Protein AF-A0AAW9GT48-F1 (afdb_monomer_lite)

Organism: Bacillus thuringiensis (NCBI:txid1428)

Secondary structure (DSSP, 8-state):
--EEETTEEE-TTS---HHHHHHHSS-HHHHHHTT--HHHHHHHHHHHHHTTS--

Sequence (55 aa):
MSFKFLGMWVPQTGVTPEWLEKLEICDESIFKELGLSREKVIEICQHLHDNNILI

Structure (mmCIF, N/CA/C/O backbone):
data_AF-A0AAW9GT48-F1
#
_entry.id   AF-A0AAW9GT48-F1
#
loop_
_atom_site.group_PDB
_atom_site.id
_atom_site.type_symbol
_atom_site.label_atom_id
_atom_site.label_alt_id
_atom_site.label_comp_id
_atom_site.label_asym_id
_atom_site.label_entity_id
_atom_site.label_seq_id
_atom_site.pdbx_PDB_ins_code
_atom_site.Cartn_x
_atom_site.Cartn_y
_atom_site.Cartn_z
_atom_site.occupancy
_atom_site.B_iso_or_equiv
_atom_site.auth_seq_id
_atom_site.auth_comp_id
_atom_site.auth_asym_id
_atom_site.auth_atom_id
_atom_site.pdbx_PDB_model_num
ATOM 1 N N . MET A 1 1 ? 1.826 -3.272 -13.090 1.00 44.19 1 MET A N 1
ATOM 2 C CA . MET A 1 1 ? 0.527 -4.005 -13.098 1.00 44.19 1 MET A CA 1
ATOM 3 C C . MET A 1 1 ? 0.600 -5.070 -12.020 1.00 44.19 1 MET A C 1
ATOM 5 O O . MET A 1 1 ? 1.377 -6.003 -12.163 1.00 44.19 1 MET A O 1
ATOM 9 N N . SER A 1 2 ? -0.177 -4.939 -10.952 1.00 40.59 2 SER A N 1
ATOM 10 C CA . SER A 1 2 ? -0.078 -5.812 -9.774 1.00 40.59 2 SER A CA 1
ATOM 11 C C . SER A 1 2 ? -1.328 -6.681 -9.658 1.00 40.59 2 SER A C 1
ATOM 13 O O . SER A 1 2 ? -2.434 -6.206 -9.913 1.00 40.59 2 SER A O 1
ATOM 15 N N . PHE A 1 3 ? -1.162 -7.959 -9.307 1.00 46.50 3 PHE A N 1
ATOM 16 C CA . PHE A 1 3 ? -2.270 -8.907 -9.181 1.00 46.50 3 PHE A CA 1
ATOM 17 C C . PHE A 1 3 ? -2.632 -9.112 -7.710 1.00 46.50 3 PHE A C 1
ATOM 19 O O . PHE A 1 3 ? -1.778 -9.394 -6.872 1.00 46.50 3 PHE A O 1
ATOM 26 N N . LYS A 1 4 ? -3.927 -8.997 -7.404 1.00 39.78 4 LYS A N 1
ATOM 27 C CA . LYS A 1 4 ? -4.485 -9.324 -6.092 1.00 39.78 4 LYS A CA 1
ATOM 28 C C . LYS A 1 4 ? -4.830 -10.814 -6.084 1.00 39.78 4 LYS A C 1
ATOM 30 O O . LYS A 1 4 ? -5.750 -11.224 -6.789 1.00 39.78 4 LYS A O 1
ATOM 35 N N . PHE A 1 5 ? -4.108 -11.623 -5.312 1.00 44.31 5 PHE A N 1
ATOM 36 C CA . PHE A 1 5 ? -4.384 -13.057 -5.170 1.00 44.31 5 PHE A CA 1
ATOM 37 C C . PHE A 1 5 ? -4.700 -13.353 -3.702 1.00 44.31 5 PHE A C 1
ATOM 39 O O . PHE A 1 5 ? -3.885 -13.078 -2.829 1.00 44.31 5 PHE A O 1
ATOM 46 N N . LEU A 1 6 ? -5.902 -13.868 -3.409 1.00 49.09 6 LEU A N 1
ATOM 47 C CA . LEU A 1 6 ? -6.316 -14.285 -2.052 1.00 49.09 6 LEU A CA 1
ATOM 48 C C . LEU A 1 6 ? -6.155 -13.209 -0.952 1.00 49.09 6 LEU A C 1
ATOM 50 O O . LEU A 1 6 ? -5.905 -13.525 0.206 1.00 49.09 6 LEU A O 1
ATOM 54 N N . GLY A 1 7 ? -6.300 -11.927 -1.303 1.00 49.03 7 GLY A N 1
ATOM 55 C CA . GLY A 1 7 ? -6.132 -10.811 -0.361 1.00 49.03 7 GLY A CA 1
ATOM 56 C C . GLY A 1 7 ? -4.678 -10.391 -0.119 1.00 49.03 7 GLY A C 1
ATOM 57 O O . GLY A 1 7 ? -4.457 -9.367 0.518 1.00 49.03 7 GLY A O 1
ATOM 58 N N . MET A 1 8 ? -3.707 -11.111 -0.683 1.00 49.94 8 MET A N 1
ATOM 59 C CA . MET A 1 8 ? -2.292 -10.757 -0.648 1.00 49.94 8 MET A CA 1
ATOM 60 C C . MET A 1 8 ? -1.906 -9.986 -1.913 1.00 49.94 8 MET A C 1
ATOM 62 O O . MET A 1 8 ? -2.291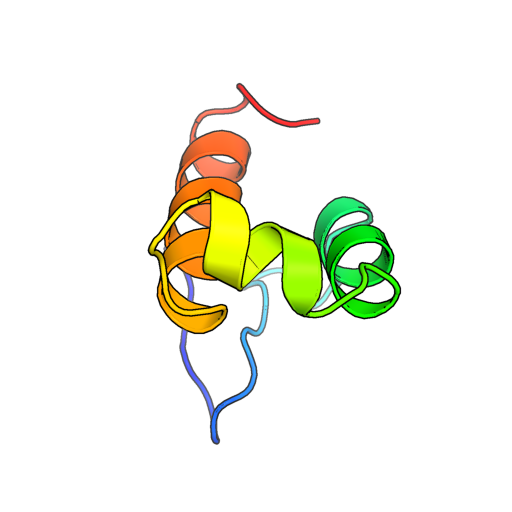 -10.337 -3.036 1.00 49.94 8 MET A O 1
ATOM 66 N N . TRP A 1 9 ? -1.158 -8.904 -1.717 1.00 56.03 9 TRP A N 1
ATOM 67 C CA . TRP A 1 9 ? -0.544 -8.149 -2.801 1.00 56.03 9 TRP A CA 1
ATOM 68 C C . TRP A 1 9 ? 0.735 -8.865 -3.206 1.00 56.03 9 TRP A C 1
ATOM 70 O O . TRP A 1 9 ? 1.710 -8.864 -2.460 1.00 56.03 9 TRP A O 1
ATOM 80 N N . VAL A 1 10 ? 0.706 -9.516 -4.370 1.00 53.81 10 VAL A N 1
ATOM 81 C CA . VAL A 1 10 ? 1.854 -10.275 -4.866 1.00 53.81 10 VAL A CA 1
ATOM 82 C C . VAL A 1 10 ? 2.503 -9.484 -6.004 1.00 53.81 10 VAL A C 1
ATOM 84 O O . VAL A 1 10 ? 1.846 -9.214 -7.017 1.00 53.81 10 VAL A O 1
ATOM 87 N N . PRO A 1 11 ? 3.775 -9.087 -5.869 1.00 53.12 11 PRO A N 1
ATOM 88 C CA . PRO A 1 11 ? 4.512 -8.453 -6.955 1.00 53.12 11 PRO A CA 1
ATOM 89 C C . PRO A 1 11 ? 4.685 -9.448 -8.110 1.00 53.12 11 PRO A C 1
ATOM 91 O O . PRO A 1 11 ? 4.976 -10.624 -7.891 1.00 53.12 11 PRO A O 1
ATOM 94 N N . GLN A 1 12 ? 4.539 -8.983 -9.359 1.00 55.03 12 GLN A N 1
ATOM 95 C CA . GLN A 1 12 ? 4.696 -9.824 -10.563 1.00 55.03 12 GLN A CA 1
ATOM 96 C C . GLN A 1 12 ? 6.061 -10.527 -10.644 1.00 55.03 12 GLN A C 1
ATOM 98 O O . GLN A 1 12 ? 6.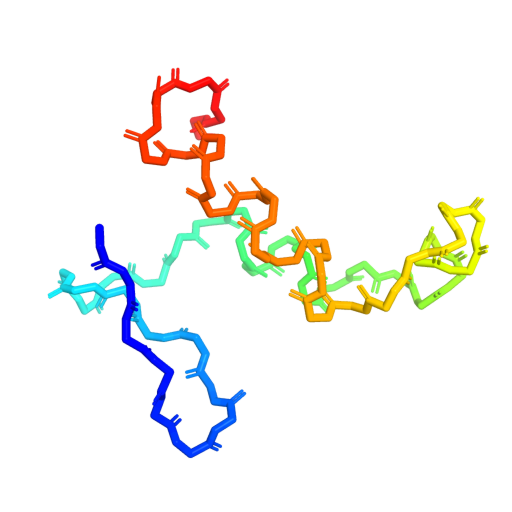187 -11.553 -11.306 1.00 55.03 12 GLN A O 1
ATOM 103 N N . THR A 1 13 ? 7.078 -9.977 -9.983 1.00 57.44 13 THR A N 1
ATOM 104 C CA . THR A 1 13 ? 8.456 -10.475 -9.977 1.00 57.44 13 THR A CA 1
ATOM 105 C C . THR A 1 13 ? 8.713 -11.562 -8.931 1.00 57.44 13 THR A C 1
ATOM 107 O O . THR A 1 13 ? 9.812 -12.108 -8.900 1.00 57.44 13 THR A O 1
ATOM 110 N N . GLY A 1 14 ? 7.741 -11.884 -8.066 1.00 56.28 14 GLY A N 1
ATOM 111 C CA . GLY A 1 14 ? 7.934 -12.818 -6.949 1.00 56.28 14 GLY A CA 1
ATOM 112 C C . GLY A 1 14 ? 8.839 -12.285 -5.830 1.00 56.28 14 GLY A C 1
ATOM 113 O O . GLY A 1 14 ? 9.149 -13.024 -4.901 1.00 56.28 14 GLY A O 1
ATOM 114 N N . VAL A 1 15 ? 9.251 -11.015 -5.907 1.00 60.91 15 VAL A N 1
ATOM 115 C CA . VAL A 1 15 ? 10.080 -10.338 -4.903 1.00 60.91 15 VAL A CA 1
ATOM 116 C C . VAL A 1 15 ? 9.221 -9.324 -4.170 1.00 60.91 15 VAL A C 1
ATOM 118 O O . VAL A 1 15 ? 8.863 -8.300 -4.751 1.00 60.91 15 VAL A O 1
ATOM 121 N N . THR A 1 16 ? 8.884 -9.618 -2.915 1.00 67.44 16 THR A N 1
ATOM 122 C CA . THR A 1 16 ? 8.188 -8.697 -2.009 1.00 67.44 16 THR A CA 1
ATOM 123 C C . THR A 1 16 ? 8.973 -7.383 -1.912 1.00 67.44 16 THR A C 1
ATOM 125 O O . THR A 1 16 ? 10.172 -7.432 -1.635 1.00 67.44 16 THR A O 1
ATOM 128 N N . PRO A 1 17 ? 8.363 -6.211 -2.170 1.00 73.75 17 PRO A N 1
ATOM 129 C CA . PRO A 1 17 ? 9.080 -4.945 -2.069 1.00 73.75 17 PRO A CA 1
ATOM 130 C C . PRO A 1 17 ? 9.448 -4.641 -0.614 1.00 73.75 17 PRO A C 1
ATOM 132 O O . PRO A 1 17 ? 8.619 -4.826 0.277 1.00 73.75 17 PRO A O 1
ATOM 135 N N . GLU A 1 18 ? 10.636 -4.084 -0.372 1.00 81.69 18 GLU A N 1
ATOM 136 C CA . GLU A 1 18 ? 11.089 -3.712 0.981 1.00 81.69 18 GLU A CA 1
ATOM 137 C C . GLU A 1 18 ? 10.124 -2.719 1.659 1.00 81.69 18 GLU A C 1
ATOM 139 O O . GLU A 1 18 ? 9.885 -2.777 2.866 1.00 81.69 18 GLU A O 1
ATOM 144 N N . TRP A 1 19 ? 9.507 -1.819 0.884 1.00 81.81 19 TRP A N 1
ATOM 145 C CA . TRP A 1 19 ? 8.507 -0.891 1.414 1.00 81.81 19 TRP A CA 1
ATOM 146 C C . TRP A 1 19 ? 7.259 -1.607 1.936 1.00 81.81 19 TRP A C 1
ATOM 148 O O . TRP A 1 19 ? 6.634 -1.108 2.868 1.00 81.81 19 TRP A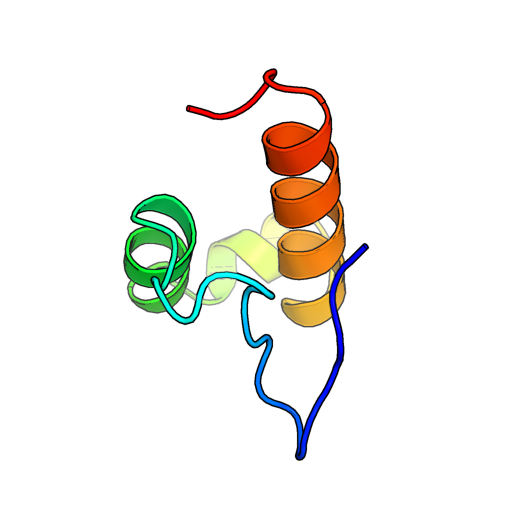 O 1
ATOM 158 N N . LEU A 1 20 ? 6.897 -2.764 1.369 1.00 81.81 20 LEU A N 1
ATOM 159 C CA . LEU A 1 20 ? 5.733 -3.532 1.801 1.00 81.81 20 LEU A CA 1
ATOM 160 C C . LEU A 1 20 ? 5.998 -4.176 3.164 1.00 81.81 20 LEU A C 1
ATOM 162 O O . LEU A 1 20 ? 5.145 -4.094 4.040 1.00 81.81 20 LEU A O 1
ATOM 166 N N . GLU A 1 21 ? 7.199 -4.719 3.377 1.00 82.31 21 GLU A N 1
ATOM 167 C CA . GLU A 1 21 ? 7.627 -5.243 4.684 1.00 82.31 21 GLU A CA 1
ATOM 168 C C . GLU A 1 21 ? 7.661 -4.133 5.745 1.00 82.31 21 GLU A C 1
ATOM 170 O O . GLU A 1 21 ? 7.180 -4.307 6.865 1.00 82.31 21 GLU A O 1
ATOM 175 N N . LYS A 1 22 ? 8.154 -2.943 5.374 1.00 82.62 22 LYS A N 1
ATOM 176 C CA . LYS A 1 22 ? 8.115 -1.754 6.241 1.00 82.62 22 LYS A CA 1
ATOM 177 C C . LYS A 1 22 ? 6.686 -1.304 6.544 1.00 82.62 22 LYS A C 1
ATOM 179 O O . LYS A 1 22 ? 6.412 -0.870 7.657 1.00 82.62 22 LYS A O 1
ATOM 184 N N . LEU A 1 23 ? 5.771 -1.425 5.584 1.00 82.94 23 LEU A N 1
ATOM 185 C CA . LEU A 1 23 ? 4.356 -1.123 5.787 1.00 82.94 23 LEU A CA 1
ATOM 186 C C . LEU A 1 23 ? 3.670 -2.175 6.672 1.00 82.94 23 LE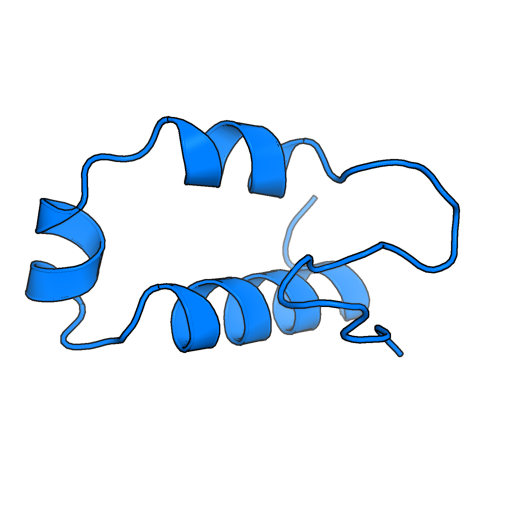U A C 1
ATOM 188 O O . LEU A 1 23 ? 2.697 -1.863 7.356 1.00 82.94 23 LEU A O 1
ATOM 192 N N . GLU A 1 24 ? 4.152 -3.421 6.672 1.00 79.81 24 GLU A N 1
ATOM 193 C CA . GLU A 1 24 ? 3.606 -4.480 7.519 1.00 79.81 24 GLU A CA 1
ATOM 194 C C . GLU A 1 24 ? 3.856 -4.256 9.007 1.00 79.81 24 GLU A C 1
ATOM 196 O O . GLU A 1 24 ? 2.967 -4.536 9.813 1.00 79.81 24 GLU A O 1
ATOM 201 N N . ILE A 1 25 ? 5.019 -3.698 9.346 1.00 83.50 25 ILE A N 1
ATOM 202 C CA . ILE A 1 25 ? 5.397 -3.331 10.717 1.00 83.50 25 ILE A CA 1
ATOM 203 C C . ILE A 1 25 ? 4.853 -1.963 11.154 1.00 83.50 25 ILE A C 1
ATOM 205 O O . ILE A 1 25 ? 5.003 -1.595 12.320 1.00 83.50 25 ILE A O 1
ATOM 209 N N . CYS A 1 26 ? 4.246 -1.191 10.245 1.00 83.06 26 CYS A N 1
ATOM 210 C CA . CYS A 1 26 ? 3.628 0.083 10.595 1.00 83.06 26 CYS A CA 1
ATOM 211 C C . CYS A 1 26 ? 2.388 -0.124 11.471 1.00 83.06 26 CYS A C 1
ATOM 213 O O . CYS A 1 26 ? 1.544 -0.983 11.209 1.00 83.06 26 CYS A O 1
ATOM 215 N N . ASP A 1 27 ? 2.260 0.725 12.490 1.00 84.50 27 ASP A N 1
ATOM 216 C CA . ASP A 1 27 ? 1.100 0.733 13.375 1.00 84.50 27 ASP A CA 1
ATOM 217 C C . ASP A 1 27 ? -0.172 1.157 12.621 1.00 84.50 27 ASP A C 1
ATOM 219 O O . ASP A 1 27 ? -0.150 2.062 11.780 1.00 84.50 27 ASP A O 1
ATOM 223 N N . GLU A 1 28 ? -1.307 0.529 12.944 1.00 79.94 28 GLU A N 1
ATOM 224 C CA . GLU A 1 28 ? -2.576 0.817 12.269 1.00 79.94 28 GLU A CA 1
ATOM 225 C C . GLU A 1 28 ? -3.093 2.249 12.486 1.00 79.94 28 GLU A C 1
ATOM 227 O O . GLU A 1 28 ? -3.938 2.729 11.722 1.00 79.94 28 GLU A O 1
ATOM 232 N N . SER A 1 29 ? -2.593 2.948 13.506 1.00 84.50 29 SER A N 1
ATOM 233 C CA . SER A 1 29 ? -2.881 4.362 13.762 1.00 84.50 29 SER A CA 1
ATOM 234 C C . SER A 1 29 ? -2.520 5.261 12.582 1.00 84.50 29 SER A C 1
ATOM 236 O O . SER A 1 29 ? -3.302 6.156 12.269 1.00 84.50 29 SER A O 1
ATOM 238 N N . ILE A 1 30 ? -1.436 4.974 11.853 1.00 83.00 30 ILE A N 1
ATOM 239 C CA . ILE A 1 30 ? -1.026 5.750 10.672 1.00 83.00 30 ILE A CA 1
ATOM 240 C C . ILE A 1 30 ? -2.107 5.718 9.586 1.00 83.00 30 ILE A C 1
ATOM 242 O O . ILE A 1 30 ? -2.420 6.743 8.983 1.00 83.00 30 ILE A O 1
ATOM 246 N N . PHE A 1 31 ? -2.738 4.564 9.355 1.00 83.88 31 PHE A N 1
ATOM 247 C CA . PHE A 1 31 ? -3.810 4.459 8.360 1.00 83.88 31 PHE A CA 1
ATOM 248 C C . PHE A 1 31 ? -5.047 5.262 8.786 1.00 83.88 31 PHE A C 1
ATOM 250 O O . PHE A 1 31 ? -5.694 5.905 7.955 1.00 83.88 31 PHE A O 1
ATOM 257 N N . LYS A 1 32 ? -5.340 5.296 10.094 1.00 82.69 32 LYS A N 1
ATOM 258 C CA . LYS A 1 32 ? -6.430 6.111 10.652 1.00 82.69 32 LYS A CA 1
ATOM 259 C C . LYS A 1 32 ? -6.144 7.607 10.544 1.00 82.69 32 LYS A C 1
ATOM 261 O O . LYS A 1 32 ? -7.056 8.351 10.198 1.00 82.69 32 LYS A O 1
ATOM 266 N N . GLU A 1 33 ? -4.908 8.037 10.788 1.00 86.38 33 GLU A N 1
ATOM 267 C CA . GLU A 1 33 ? -4.485 9.435 10.620 1.00 86.38 33 GLU A CA 1
ATOM 268 C C . GLU A 1 33 ? -4.577 9.892 9.162 1.00 86.38 33 GLU A C 1
ATOM 270 O O . GLU A 1 33 ? -5.035 10.999 8.885 1.00 86.38 33 GLU A O 1
ATOM 275 N N . LEU A 1 34 ? -4.220 9.016 8.219 1.00 83.69 34 LEU A N 1
ATOM 276 C CA . LEU A 1 34 ? -4.378 9.265 6.786 1.00 83.69 34 LEU A CA 1
ATOM 277 C C . LEU A 1 34 ? -5.847 9.243 6.331 1.00 83.69 34 LEU A C 1
ATOM 279 O O . LEU A 1 34 ? -6.145 9.665 5.214 1.00 83.69 34 LEU A O 1
ATOM 283 N N . GLY A 1 35 ? -6.766 8.731 7.156 1.00 89.81 35 GLY A N 1
ATOM 284 C CA . GLY A 1 35 ? -8.165 8.523 6.781 1.00 89.81 35 GLY A CA 1
ATOM 285 C C . GLY A 1 35 ? -8.339 7.517 5.637 1.00 89.81 35 GLY A C 1
ATOM 286 O O . GLY A 1 35 ? -9.342 7.555 4.923 1.00 89.81 35 GLY A O 1
ATOM 287 N N . LEU A 1 36 ? -7.359 6.633 5.432 1.00 86.50 36 LEU A N 1
ATOM 288 C CA . LEU A 1 36 ? -7.327 5.655 4.349 1.00 86.50 36 LEU A CA 1
ATOM 289 C C . LEU A 1 36 ? -7.321 4.240 4.918 1.00 86.50 36 LEU A C 1
ATOM 291 O O . LEU A 1 36 ? -6.734 3.970 5.961 1.00 86.50 36 LEU A O 1
ATOM 295 N N . SER A 1 37 ? -7.950 3.305 4.206 1.00 86.56 37 SER A N 1
ATOM 296 C CA . SER A 1 37 ? -7.793 1.893 4.541 1.00 86.56 37 SER A CA 1
ATOM 297 C C . SER A 1 37 ? -6.388 1.424 4.161 1.00 86.56 37 SER A C 1
ATOM 299 O O . SER A 1 37 ? -5.778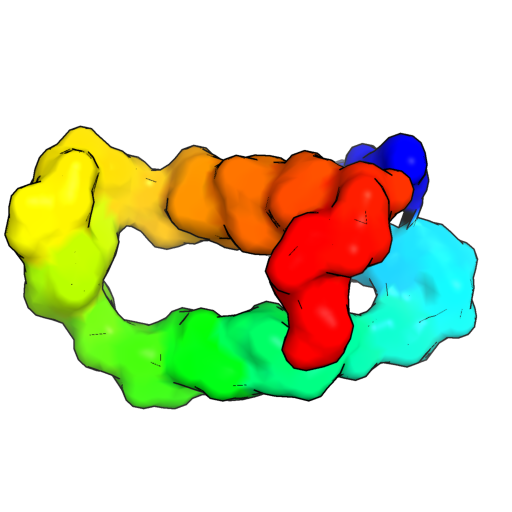 1.938 3.215 1.00 86.56 37 SER A O 1
ATOM 301 N N . ARG A 1 38 ? -5.879 0.422 4.877 1.00 82.94 38 ARG A N 1
ATOM 302 C CA . ARG A 1 38 ? -4.560 -0.168 4.623 1.00 82.94 38 ARG A CA 1
ATOM 303 C C . ARG A 1 38 ? -4.410 -0.624 3.173 1.00 82.94 38 ARG A C 1
ATOM 305 O O . ARG A 1 38 ? -3.381 -0.382 2.554 1.00 82.94 38 ARG A O 1
ATOM 312 N N . GLU A 1 39 ? -5.457 -1.212 2.598 1.00 83.31 39 GLU A N 1
ATOM 313 C CA . GLU A 1 39 ? -5.470 -1.663 1.204 1.00 83.31 39 GLU A CA 1
ATOM 314 C C . GLU A 1 39 ? -5.261 -0.508 0.228 1.00 83.31 39 GLU A C 1
ATOM 316 O O . GLU A 1 39 ? -4.552 -0.666 -0.763 1.00 83.31 39 GLU A O 1
ATOM 321 N N . LYS A 1 40 ? -5.857 0.652 0.517 1.00 84.81 40 LYS A N 1
ATOM 322 C CA . LYS A 1 40 ? -5.749 1.836 -0.333 1.00 84.81 40 LYS A CA 1
ATOM 323 C C . LYS A 1 40 ? -4.368 2.474 -0.239 1.00 84.81 40 LYS A C 1
ATOM 325 O O . LYS A 1 40 ? -3.852 2.964 -1.237 1.00 84.81 40 LYS A O 1
ATOM 330 N N . VAL A 1 41 ? -3.746 2.428 0.938 1.00 86.12 41 VAL A N 1
ATOM 331 C CA . VAL A 1 41 ? -2.352 2.857 1.109 1.00 86.12 41 VAL A CA 1
ATOM 332 C C . VAL A 1 41 ? -1.399 1.932 0.358 1.00 86.12 41 VAL A C 1
ATOM 334 O O . VAL A 1 41 ? -0.538 2.426 -0.362 1.00 86.12 41 VAL A O 1
ATOM 337 N N . ILE A 1 42 ? -1.596 0.611 0.433 1.00 84.81 42 ILE A N 1
ATOM 338 C CA . ILE A 1 42 ? -0.805 -0.355 -0.345 1.00 84.81 42 ILE A CA 1
ATOM 339 C C . ILE A 1 42 ? -0.938 -0.080 -1.848 1.00 84.81 42 ILE A C 1
ATOM 341 O O . ILE A 1 42 ? 0.066 -0.057 -2.553 1.00 84.81 42 ILE A O 1
ATOM 345 N N . GLU A 1 43 ? -2.151 0.181 -2.337 1.00 84.25 43 GLU A N 1
ATOM 3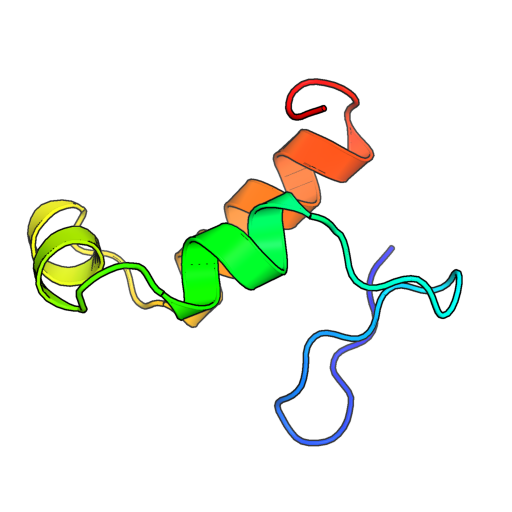46 C CA . GLU A 1 43 ? -2.397 0.520 -3.743 1.00 84.25 43 GLU A CA 1
ATOM 347 C C . GLU A 1 43 ? -1.649 1.798 -4.166 1.00 84.25 43 GLU A C 1
ATOM 349 O O . GLU A 1 43 ? -0.988 1.815 -5.204 1.00 84.25 43 GLU A O 1
ATOM 354 N N . ILE A 1 44 ? -1.678 2.850 -3.340 1.00 85.38 44 ILE A N 1
ATOM 355 C CA . ILE A 1 44 ? -0.941 4.097 -3.596 1.00 85.38 44 ILE A CA 1
ATOM 356 C C . ILE A 1 44 ? 0.571 3.850 -3.602 1.00 85.38 44 ILE A C 1
ATOM 358 O O . ILE A 1 44 ? 1.250 4.263 -4.539 1.00 85.38 44 ILE A O 1
ATOM 362 N N . CYS A 1 45 ? 1.108 3.164 -2.592 1.00 84.75 45 CYS A N 1
ATOM 363 C CA . CYS A 1 45 ? 2.533 2.843 -2.512 1.00 84.75 45 CYS A CA 1
ATOM 364 C C . CYS A 1 45 ? 2.990 1.996 -3.704 1.00 84.75 45 CYS A C 1
ATOM 366 O O . CYS A 1 45 ? 4.044 2.267 -4.277 1.00 84.75 45 CYS A O 1
ATOM 368 N N . GLN A 1 46 ? 2.167 1.042 -4.141 1.00 82.69 46 GLN A N 1
ATOM 369 C CA . GLN A 1 46 ? 2.428 0.253 -5.336 1.00 82.69 46 GLN A CA 1
ATOM 370 C C . GLN A 1 46 ? 2.454 1.126 -6.593 1.00 82.69 46 GLN A C 1
ATOM 372 O O . GLN A 1 46 ? 3.358 0.982 -7.409 1.00 82.69 46 GLN A O 1
ATOM 377 N N . HIS A 1 47 ? 1.511 2.060 -6.746 1.00 83.44 47 HIS A N 1
ATOM 378 C CA . HIS A 1 47 ? 1.532 3.003 -7.863 1.00 83.44 47 HIS A CA 1
ATOM 379 C C . HIS A 1 47 ? 2.771 3.903 -7.842 1.00 83.44 47 HIS A C 1
ATOM 381 O O . HIS A 1 47 ? 3.360 4.139 -8.893 1.00 83.44 47 HIS A O 1
ATOM 387 N N . LEU A 1 48 ? 3.190 4.394 -6.675 1.00 84.19 48 LEU A N 1
ATOM 388 C CA . LEU A 1 48 ? 4.398 5.214 -6.546 1.00 84.19 48 LEU A CA 1
ATOM 389 C C . LEU A 1 48 ? 5.661 4.413 -6.890 1.00 84.19 48 LEU A C 1
ATOM 391 O O . LEU A 1 48 ? 6.534 4.928 -7.586 1.00 84.19 48 LEU A O 1
ATOM 395 N N . HIS A 1 49 ? 5.733 3.155 -6.459 1.00 80.94 49 HIS A N 1
ATOM 396 C CA . HIS A 1 49 ? 6.824 2.244 -6.794 1.00 80.94 49 HIS A CA 1
ATOM 397 C C . HIS A 1 49 ? 6.852 1.906 -8.296 1.00 80.94 49 HIS A C 1
ATOM 399 O O . HIS A 1 49 ? 7.895 2.026 -8.930 1.00 80.94 49 HIS A O 1
ATOM 405 N N . ASP A 1 50 ? 5.704 1.578 -8.907 1.00 81.19 50 ASP A N 1
ATOM 406 C CA . ASP A 1 50 ? 5.583 1.313 -10.354 1.00 81.19 50 ASP A CA 1
ATOM 407 C C . ASP A 1 50 ? 5.979 2.536 -11.216 1.00 81.19 50 ASP A C 1
ATOM 409 O O . ASP A 1 50 ? 6.356 2.375 -12.376 1.00 81.19 50 ASP A O 1
ATOM 413 N N . ASN A 1 51 ? 5.899 3.755 -10.665 1.00 80.19 51 ASN A N 1
ATOM 414 C CA . ASN A 1 51 ? 6.324 5.002 -11.317 1.00 80.19 51 ASN A CA 1
ATOM 415 C C . ASN A 1 51 ? 7.753 5.442 -10.934 1.00 80.19 51 ASN A C 1
ATOM 417 O O . ASN A 1 51 ? 8.142 6.567 -11.251 1.00 80.19 51 ASN A O 1
ATOM 421 N N . ASN A 1 52 ? 8.534 4.594 -10.255 1.00 76.81 52 ASN A N 1
ATOM 422 C CA . ASN A 1 52 ? 9.884 4.893 -9.754 1.00 76.81 52 ASN A CA 1
ATOM 423 C C . ASN A 1 52 ? 9.963 6.129 -8.829 1.00 76.81 52 ASN A C 1
ATOM 425 O O . ASN A 1 52 ? 11.004 6.781 -8.742 1.00 76.81 52 ASN A O 1
ATOM 429 N N . ILE A 1 53 ? 8.871 6.474 -8.144 1.00 76.31 53 ILE A N 1
ATOM 430 C CA . ILE A 1 53 ? 8.835 7.557 -7.146 1.00 76.31 53 ILE A CA 1
ATOM 431 C C . ILE A 1 53 ? 9.253 7.024 -5.772 1.00 76.31 53 ILE A C 1
ATOM 433 O O . ILE A 1 53 ? 9.905 7.727 -5.001 1.00 76.31 53 ILE A O 1
ATOM 437 N N . LEU A 1 54 ? 8.871 5.783 -5.470 1.00 66.50 54 LEU A N 1
ATOM 438 C CA . LEU A 1 54 ? 9.220 5.079 -4.241 1.00 66.50 54 LEU A CA 1
ATOM 439 C C . LEU A 1 54 ? 10.240 3.991 -4.590 1.00 66.50 54 LEU A C 1
ATOM 441 O O . LEU A 1 54 ? 9.956 3.157 -5.450 1.00 66.50 54 LEU A O 1
ATOM 445 N N . ILE A 1 55 ? 11.421 4.061 -3.971 1.00 59.28 55 ILE A N 1
ATOM 446 C CA . ILE A 1 55 ? 12.561 3.150 -4.177 1.00 59.28 55 ILE A CA 1
ATOM 447 C C . ILE A 1 55 ? 12.585 2.133 -3.042 1.00 59.28 55 ILE A C 1
ATOM 449 O O . ILE A 1 55 ? 12.472 2.579 -1.875 1.00 59.28 55 ILE A O 1
#

Radius of gyration: 11.22 Å; chains: 1; bounding box: 21×24×27 Å

pLDDT: mean 73.02, std 15.04, range [39.78, 89.81]

Foldseek 3Di:
DWDQDPNDTARPVNDDDPVVVVLVPDDCVVCVVVVHDSVVVVVVQVVCVVVVNHD